Protein AF-A0A2V8PXD7-F1 (afdb_monomer_lite)

Secondary structure (DSSP, 8-state):
---GGGS-TTS---TT--HHHHHHHHHHHHHHTGGGHHHHHHHHHHHHHHHHHHHHHHHHHHSSEEE---SS-TTSSS-SEEETTS-SS--GGGEEEEEEESSSS----S----EEEEEEEEEE-TT--SSTT-SEEEEEEEEEEE-GGGPPP---GGGTTS--

Radius of gyration: 16.54 Å; chains: 1; bounding box: 47×48×41 Å

Foldseek 3Di:
DQDPVNDDPVADAQPFDDPVLVVQLQVQLQVVCLVVVVCCVVPVPVVQVSNQVSSLVSCCVRTQKHAQDPPDDPPPDFDRIFGPPCDNDHDQSRTEHGGEDCDPPDDDDPDLAWHKYKYQHWDAQNVCPPHNSGRIGRPDIDIDTHHSVNDDDDDDCVCVPPDD

Sequence (164 aa):
MARKDHFNRKVPLPSGLTTTAIQKAVDYIEKGLADLIEIYLEQANVFSALVGIDGAKALDATSVYEKHRHLDLAQQRFPDLRKKGSGPNPSPLVSLESKASKRPWALQSHYDHSGWYIVWRYLIDPTMSLEANKPVIIWRVDVIFLTKEDWKYEVSTAGVKGNV

Structure (mmCIF, N/CA/C/O backbone):
data_AF-A0A2V8PXD7-F1
#
_entry.id   AF-A0A2V8PXD7-F1
#
loop_
_atom_site.group_PDB
_atom_site.id
_atom_site.type_symbol
_atom_site.label_atom_id
_atom_site.label_alt_id
_atom_site.label_comp_id
_atom_site.label_asym_id
_atom_site.label_entity_id
_atom_site.label_seq_id
_atom_site.pdbx_PDB_ins_code
_atom_site.Cartn_x
_atom_site.Cartn_y
_atom_site.Cartn_z
_atom_site.occupancy
_atom_site.B_iso_or_equiv
_atom_site.auth_seq_id
_atom_site.auth_comp_id
_atom_site.auth_asym_id
_atom_site.auth_atom_id
_atom_site.pdbx_PDB_model_num
ATOM 1 N N . MET A 1 1 ? -1.311 -10.768 12.160 1.00 55.22 1 MET A N 1
ATOM 2 C CA . MET A 1 1 ? -0.103 -10.690 11.286 1.00 55.22 1 MET A CA 1
ATOM 3 C C . MET A 1 1 ? -0.350 -11.563 10.067 1.00 55.22 1 MET A C 1
ATOM 5 O O . MET A 1 1 ? -0.646 -12.745 10.246 1.00 55.22 1 MET A O 1
ATOM 9 N N . ALA A 1 2 ? -0.279 -11.009 8.852 1.00 61.91 2 ALA A N 1
ATOM 10 C CA . ALA A 1 2 ? -0.430 -11.800 7.628 1.00 61.91 2 ALA A CA 1
ATOM 11 C C . ALA A 1 2 ? 0.635 -12.907 7.613 1.00 61.91 2 ALA A C 1
ATOM 13 O O . ALA A 1 2 ? 1.800 -12.614 7.847 1.00 61.91 2 ALA A O 1
ATOM 14 N N . ARG A 1 3 ? 0.268 -14.177 7.411 1.00 67.12 3 ARG A N 1
ATOM 15 C CA . ARG A 1 3 ? 1.232 -15.293 7.358 1.00 67.12 3 ARG A CA 1
ATOM 16 C C . ARG A 1 3 ? 1.679 -15.510 5.914 1.00 67.12 3 ARG A C 1
ATOM 18 O O . ARG A 1 3 ? 0.950 -15.162 4.989 1.00 67.12 3 ARG A O 1
ATOM 25 N N . LYS A 1 4 ? 2.845 -16.132 5.698 1.00 63.72 4 LYS A N 1
ATOM 26 C CA . LYS A 1 4 ? 3.331 -16.460 4.339 1.00 63.72 4 LYS A CA 1
ATOM 27 C C . LYS A 1 4 ? 2.304 -17.254 3.521 1.00 63.72 4 LYS A C 1
ATOM 29 O O . LYS A 1 4 ? 2.212 -17.053 2.314 1.00 63.72 4 LYS A O 1
ATOM 34 N N . ASP A 1 5 ? 1.513 -18.092 4.183 1.00 72.94 5 ASP A N 1
ATOM 35 C CA . ASP A 1 5 ? 0.500 -18.938 3.545 1.00 72.94 5 ASP A CA 1
ATOM 36 C C . ASP A 1 5 ? -0.779 -18.178 3.162 1.00 72.94 5 ASP A C 1
ATOM 38 O O . ASP A 1 5 ? -1.612 -18.707 2.435 1.00 72.94 5 ASP A O 1
ATOM 42 N N . HIS A 1 6 ? -0.931 -16.922 3.597 1.00 81.38 6 HIS A N 1
ATOM 43 C CA . HIS A 1 6 ? -2.066 -16.076 3.216 1.00 81.38 6 HIS A CA 1
ATOM 44 C C . HIS A 1 6 ? -1.888 -15.445 1.822 1.00 81.38 6 HIS A C 1
ATOM 46 O O . HIS A 1 6 ? -2.825 -14.852 1.291 1.00 81.38 6 HIS A O 1
ATOM 52 N N . PHE A 1 7 ? -0.702 -15.556 1.211 1.00 83.88 7 PHE A N 1
ATOM 53 C CA . PHE A 1 7 ? -0.427 -14.984 -0.106 1.00 83.88 7 PHE A CA 1
ATOM 54 C C . PHE A 1 7 ? -0.731 -15.980 -1.229 1.00 83.88 7 PHE A C 1
ATOM 56 O O . PHE A 1 7 ? -0.118 -17.046 -1.332 1.00 83.88 7 PHE A O 1
ATOM 63 N N . ASN A 1 8 ? -1.631 -15.594 -2.136 1.00 87.62 8 ASN A N 1
ATOM 64 C CA . ASN A 1 8 ? -1.913 -16.364 -3.341 1.00 87.62 8 ASN A CA 1
ATOM 65 C C . ASN A 1 8 ? -0.738 -16.275 -4.330 1.00 87.62 8 ASN A C 1
ATOM 67 O O . ASN A 1 8 ? -0.588 -15.289 -5.049 1.00 87.62 8 ASN A O 1
ATOM 71 N N . ARG A 1 9 ? 0.060 -17.344 -4.416 1.00 85.94 9 ARG A N 1
ATOM 72 C CA . ARG A 1 9 ? 1.238 -17.430 -5.301 1.00 85.94 9 ARG A CA 1
ATOM 73 C C . ARG A 1 9 ? 0.912 -17.385 -6.799 1.00 85.94 9 ARG A C 1
ATOM 75 O O . ARG A 1 9 ? 1.831 -17.258 -7.598 1.00 85.94 9 ARG A O 1
ATOM 82 N N . LYS A 1 10 ? -0.363 -17.508 -7.187 1.00 88.81 10 LYS A N 1
ATOM 83 C CA . LYS A 1 10 ? -0.798 -17.373 -8.587 1.00 88.81 10 LYS A CA 1
ATOM 84 C C . LYS A 1 10 ? -0.879 -15.915 -9.043 1.00 88.81 10 LYS A C 1
ATOM 86 O O . LYS A 1 10 ? -0.958 -15.675 -10.242 1.00 88.81 10 LYS A O 1
ATOM 91 N N . VAL A 1 11 ? -0.890 -14.956 -8.114 1.00 87.81 11 VAL A N 1
ATOM 92 C CA . VAL A 1 11 ? -0.898 -13.529 -8.452 1.00 87.81 11 VAL A CA 1
ATOM 93 C C . VAL A 1 11 ? 0.514 -13.126 -8.884 1.00 87.81 11 VAL A C 1
ATOM 95 O O . VAL A 1 11 ? 1.448 -13.284 -8.091 1.00 87.81 11 VAL A O 1
ATOM 98 N N . PRO A 1 12 ? 0.703 -12.630 -10.119 1.00 91.75 12 PRO A N 1
ATOM 99 C CA . PRO A 1 12 ? 2.007 -12.165 -10.557 1.00 91.75 12 PRO A CA 1
ATOM 100 C C . PRO A 1 12 ? 2.406 -10.921 -9.761 1.00 91.75 12 PRO A C 1
ATOM 102 O O . PRO A 1 12 ? 1.588 -10.039 -9.504 1.00 91.75 12 PRO A O 1
ATOM 105 N N . LEU A 1 13 ? 3.680 -10.852 -9.384 1.00 94.50 13 LEU A N 1
ATOM 106 C CA . LEU A 1 13 ? 4.251 -9.684 -8.727 1.00 94.50 13 LEU A CA 1
ATOM 107 C C . LEU A 1 13 ? 5.143 -8.907 -9.703 1.00 94.50 13 LEU A C 1
ATOM 109 O O . LEU A 1 13 ? 5.793 -9.523 -10.556 1.00 94.50 13 LEU A O 1
ATOM 113 N N . PRO A 1 14 ? 5.237 -7.574 -9.550 1.00 94.94 14 PRO A N 1
ATOM 114 C CA . PRO A 1 14 ? 6.230 -6.784 -10.253 1.00 94.94 14 PRO A CA 1
ATOM 115 C C . PRO A 1 14 ? 7.642 -7.316 -9.999 1.00 94.94 14 PRO A C 1
ATOM 117 O O . PRO A 1 14 ? 7.951 -7.853 -8.932 1.00 94.94 14 PRO A O 1
ATOM 120 N N . SER A 1 15 ? 8.523 -7.149 -10.986 1.00 94.06 15 SER A N 1
ATOM 121 C CA . SER A 1 15 ? 9.864 -7.739 -10.972 1.00 94.06 15 SER A CA 1
ATOM 122 C C . SER A 1 15 ? 10.662 -7.371 -9.713 1.00 94.06 15 SER A C 1
ATOM 124 O O . SER A 1 15 ? 11.120 -6.240 -9.551 1.00 94.06 15 SER A O 1
ATOM 126 N N . GLY A 1 16 ? 10.900 -8.369 -8.859 1.00 93.00 16 GLY A N 1
ATOM 127 C CA . GLY A 1 16 ? 11.691 -8.245 -7.634 1.00 93.00 16 GLY A CA 1
ATOM 128 C C . GLY A 1 16 ? 10.905 -7.803 -6.395 1.00 93.00 16 GLY A C 1
ATOM 129 O O . GLY A 1 16 ? 11.479 -7.777 -5.306 1.00 93.00 16 GLY A O 1
ATOM 130 N N . LEU A 1 17 ? 9.605 -7.508 -6.512 1.00 96.00 17 LEU A N 1
ATOM 131 C CA . LEU A 1 17 ? 8.745 -7.372 -5.338 1.00 96.00 17 LEU A CA 1
ATOM 132 C C . LEU A 1 17 ? 8.513 -8.757 -4.720 1.00 96.00 17 LEU A C 1
ATOM 134 O O . LEU A 1 17 ? 8.214 -9.724 -5.418 1.00 96.00 17 LEU A O 1
ATOM 138 N N . THR A 1 18 ? 8.653 -8.857 -3.399 1.00 95.00 18 THR A N 1
ATOM 139 C CA . THR A 1 18 ? 8.515 -10.124 -2.667 1.00 95.00 18 THR A CA 1
ATOM 140 C C . THR A 1 18 ? 7.359 -10.057 -1.678 1.00 95.00 18 THR A C 1
ATOM 142 O O . THR A 1 18 ? 7.061 -8.995 -1.130 1.00 95.00 18 THR A O 1
ATOM 145 N N . THR A 1 19 ? 6.744 -11.203 -1.380 1.00 93.88 19 THR A N 1
ATOM 146 C CA . THR A 1 19 ? 5.703 -11.300 -0.341 1.00 93.88 19 THR A CA 1
ATOM 147 C C . THR A 1 19 ? 6.227 -10.902 1.038 1.00 93.88 19 THR A C 1
ATOM 149 O O . THR A 1 19 ? 5.498 -10.294 1.810 1.00 93.88 19 THR A O 1
ATOM 152 N N . THR A 1 20 ? 7.508 -11.153 1.328 1.00 94.00 20 THR A N 1
ATOM 153 C CA . THR A 1 20 ? 8.171 -10.688 2.556 1.00 94.00 20 THR A CA 1
ATOM 154 C C . THR A 1 20 ? 8.204 -9.160 2.649 1.00 94.00 20 THR A C 1
ATOM 156 O O . THR A 1 20 ? 7.963 -8.615 3.722 1.00 94.00 20 THR A O 1
ATOM 159 N N . ALA A 1 21 ? 8.494 -8.454 1.550 1.00 95.94 21 ALA A N 1
ATOM 160 C CA . ALA A 1 21 ? 8.463 -6.990 1.538 1.00 95.94 21 ALA A CA 1
ATOM 161 C C . ALA A 1 21 ? 7.033 -6.462 1.740 1.00 95.94 21 ALA A C 1
ATOM 163 O O . ALA A 1 21 ? 6.824 -5.557 2.541 1.00 95.94 21 ALA A O 1
ATOM 164 N N . ILE A 1 22 ? 6.042 -7.085 1.091 1.00 96.19 22 ILE A N 1
ATOM 165 C CA . ILE A 1 22 ? 4.622 -6.739 1.269 1.00 96.19 22 ILE A CA 1
ATOM 166 C C . ILE A 1 22 ? 4.183 -6.959 2.723 1.00 96.19 22 ILE A C 1
ATOM 168 O O . ILE A 1 22 ? 3.525 -6.102 3.298 1.00 96.19 22 ILE A O 1
ATOM 172 N N . GLN A 1 23 ? 4.579 -8.072 3.343 1.00 95.31 23 GLN A N 1
ATOM 173 C CA . GLN A 1 23 ? 4.271 -8.372 4.743 1.00 95.31 23 GLN A CA 1
ATOM 174 C C . GLN A 1 23 ? 4.856 -7.316 5.692 1.00 95.31 23 GLN A C 1
ATOM 176 O O . GLN A 1 23 ? 4.139 -6.788 6.534 1.00 95.31 23 GLN A O 1
ATOM 181 N N . LYS A 1 24 ? 6.129 -6.944 5.504 1.00 96.19 24 LYS A N 1
ATOM 182 C CA . LYS A 1 24 ? 6.755 -5.862 6.280 1.00 96.19 24 LYS A CA 1
ATOM 183 C C . LYS A 1 24 ? 6.058 -4.518 6.065 1.00 96.19 24 LYS A C 1
ATOM 185 O O . LYS A 1 24 ? 5.968 -3.731 7.001 1.00 96.19 24 LYS A O 1
ATOM 190 N N . ALA A 1 25 ? 5.578 -4.254 4.850 1.00 97.12 25 ALA A N 1
ATOM 191 C CA . ALA A 1 25 ? 4.818 -3.049 4.553 1.00 97.12 25 ALA A CA 1
ATOM 192 C C . ALA A 1 25 ? 3.458 -3.029 5.257 1.00 97.12 25 ALA A C 1
ATOM 194 O O . ALA A 1 25 ? 3.104 -2.004 5.827 1.00 97.12 25 ALA A O 1
ATOM 195 N N . VAL A 1 26 ? 2.745 -4.159 5.303 1.00 96.62 26 VAL A N 1
ATOM 196 C CA . VAL A 1 26 ? 1.517 -4.300 6.100 1.00 96.62 26 VAL A CA 1
ATOM 197 C C . VAL A 1 26 ? 1.786 -3.968 7.566 1.00 96.62 26 VAL A C 1
ATOM 199 O O . VAL A 1 26 ? 1.118 -3.099 8.117 1.00 96.62 26 VAL A O 1
ATOM 202 N N . ASP A 1 27 ? 2.804 -4.585 8.171 1.00 95.75 27 ASP A N 1
ATOM 203 C CA . ASP A 1 27 ? 3.129 -4.351 9.582 1.00 95.75 27 ASP A CA 1
ATOM 204 C C . ASP A 1 27 ? 3.510 -2.882 9.849 1.00 95.75 27 ASP A C 1
ATOM 206 O O . ASP A 1 27 ? 3.143 -2.316 10.879 1.00 95.75 27 ASP A O 1
ATOM 210 N N . TYR A 1 28 ? 4.223 -2.249 8.911 1.00 96.75 28 TYR A N 1
ATOM 211 C CA . TYR A 1 28 ? 4.572 -0.831 8.989 1.00 96.75 28 TYR A CA 1
ATOM 212 C C . TYR A 1 28 ? 3.330 0.066 8.964 1.00 96.75 28 TYR A C 1
ATOM 214 O O . TYR A 1 28 ? 3.217 0.952 9.806 1.00 96.75 28 TYR A O 1
ATOM 222 N N . ILE A 1 29 ? 2.397 -0.177 8.037 1.00 96.94 29 ILE A N 1
ATOM 223 C CA . ILE A 1 29 ? 1.163 0.609 7.903 1.00 96.94 29 ILE A CA 1
ATOM 224 C C . ILE A 1 29 ? 0.281 0.447 9.146 1.00 96.94 29 ILE A C 1
ATOM 226 O O . ILE A 1 29 ? -0.144 1.442 9.730 1.00 96.94 29 ILE A O 1
ATOM 230 N N . GLU A 1 30 ? 0.010 -0.796 9.561 1.00 96.44 30 GLU A N 1
ATOM 231 C CA . GLU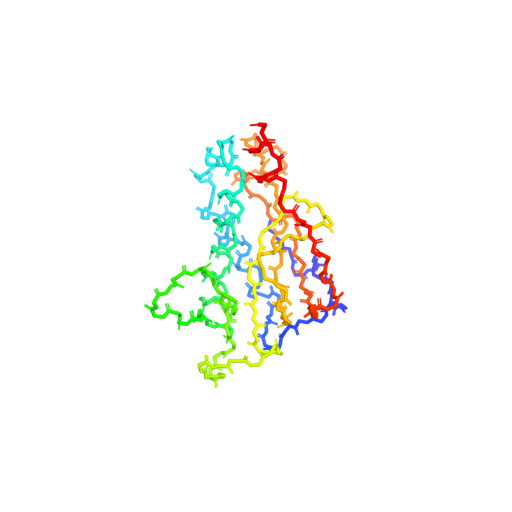 A 1 30 ? -0.876 -1.079 10.699 1.00 96.44 30 GLU A CA 1
ATOM 232 C C . GLU A 1 30 ? -0.343 -0.452 11.989 1.00 96.44 30 GLU A C 1
ATOM 234 O O . GLU A 1 30 ? -1.106 0.139 12.749 1.00 96.44 30 GLU A O 1
ATOM 239 N N . LYS A 1 31 ? 0.975 -0.531 12.217 1.00 95.44 31 LYS A N 1
ATOM 240 C CA . LYS A 1 31 ? 1.611 0.074 13.389 1.00 95.44 31 LYS A CA 1
ATOM 241 C C . LYS A 1 31 ? 1.689 1.597 13.289 1.00 95.44 31 LYS A C 1
ATOM 243 O O . LYS A 1 31 ? 1.437 2.275 14.277 1.00 95.44 31 LYS A O 1
ATOM 248 N N . GLY A 1 32 ? 2.072 2.131 12.130 1.00 94.81 32 GLY A N 1
ATOM 249 C CA . GLY A 1 32 ? 2.308 3.564 11.937 1.00 94.81 32 GLY A CA 1
ATOM 250 C C . GLY A 1 32 ? 1.039 4.408 12.018 1.00 94.81 32 GLY A C 1
ATOM 251 O O . GLY A 1 32 ? 1.097 5.558 12.444 1.00 94.81 32 GLY A O 1
ATOM 252 N N . LEU A 1 33 ? -0.108 3.833 11.649 1.00 96.38 33 LEU A N 1
ATOM 253 C CA . LEU A 1 33 ? -1.385 4.546 11.608 1.00 96.38 33 LEU A CA 1
ATOM 254 C C . LEU A 1 33 ? -2.313 4.226 12.786 1.00 96.38 33 LEU A C 1
ATOM 256 O O . LEU A 1 33 ? -3.409 4.784 12.848 1.00 96.38 33 LEU A O 1
ATOM 260 N N . ALA A 1 34 ? -1.896 3.359 13.715 1.00 95.38 34 ALA A N 1
ATOM 261 C CA . ALA A 1 34 ? -2.706 2.964 14.866 1.00 95.38 34 ALA A CA 1
ATOM 262 C C . ALA A 1 34 ? -3.136 4.164 15.726 1.00 95.38 34 ALA A C 1
ATOM 264 O O . ALA A 1 34 ? -4.279 4.214 16.165 1.00 95.38 34 ALA A O 1
ATOM 265 N N . ASP A 1 35 ? -2.264 5.160 15.889 1.00 93.31 35 ASP A N 1
ATOM 266 C CA . ASP A 1 35 ? -2.542 6.356 16.697 1.00 93.31 35 ASP A CA 1
ATOM 267 C C . ASP A 1 35 ? -3.256 7.472 15.905 1.00 93.31 35 ASP A C 1
ATOM 269 O O . ASP A 1 35 ? -3.510 8.549 16.433 1.00 93.31 35 ASP A O 1
ATOM 273 N N . LEU A 1 36 ? -3.581 7.241 14.625 1.00 94.56 36 LEU A N 1
ATOM 274 C CA . LEU A 1 36 ? -4.139 8.251 13.712 1.00 94.56 36 LEU A CA 1
ATOM 275 C C . LEU A 1 36 ? -5.587 7.956 13.288 1.00 94.56 36 LEU A C 1
ATOM 277 O O . LEU A 1 36 ? -6.076 8.513 12.303 1.00 94.56 36 LEU A O 1
ATOM 281 N N . ILE A 1 37 ? -6.293 7.080 14.009 1.00 93.69 37 ILE A N 1
ATOM 282 C CA . ILE A 1 37 ? -7.671 6.660 13.685 1.00 93.69 37 ILE A CA 1
ATOM 283 C C . ILE A 1 37 ? -8.642 7.842 13.659 1.00 93.69 37 ILE A C 1
ATOM 285 O O . ILE A 1 37 ? -9.588 7.837 12.876 1.00 93.69 37 ILE A O 1
ATOM 289 N N . GLU A 1 38 ? -8.417 8.869 14.477 1.00 94.19 38 GLU A N 1
ATOM 290 C CA . GLU A 1 38 ? -9.264 10.066 14.498 1.00 94.19 38 GLU A CA 1
ATOM 291 C C . GLU A 1 38 ? -9.334 10.724 13.112 1.00 94.19 38 GLU A C 1
ATOM 293 O O . GLU A 1 38 ? -10.419 11.067 12.645 1.00 94.19 38 GLU A O 1
ATOM 298 N N . ILE A 1 39 ? -8.222 10.734 12.365 1.00 95.00 39 ILE A N 1
ATOM 299 C CA . ILE A 1 39 ? -8.187 11.225 10.979 1.00 95.00 39 ILE A CA 1
ATOM 300 C C . ILE A 1 39 ? -9.111 10.399 10.078 1.00 95.00 39 ILE A C 1
ATOM 302 O O . ILE A 1 39 ? -9.716 10.940 9.157 1.00 95.00 39 ILE A O 1
ATOM 306 N N . TYR A 1 40 ? -9.253 9.090 10.311 1.00 94.56 40 TYR A N 1
ATOM 307 C CA . TYR A 1 40 ? -10.213 8.281 9.557 1.00 94.56 40 TYR A CA 1
ATOM 308 C C . TYR A 1 40 ? -11.659 8.686 9.851 1.00 94.56 40 TYR A C 1
ATOM 310 O O . TYR A 1 40 ? -12.462 8.774 8.917 1.00 94.56 40 TYR A O 1
ATOM 318 N N . LEU A 1 41 ? -11.980 8.916 11.126 1.00 92.69 41 LEU A N 1
ATOM 319 C CA . LEU A 1 41 ? -13.323 9.293 11.567 1.00 92.69 41 LEU A CA 1
ATOM 320 C C . LEU A 1 41 ? -13.720 10.674 11.036 1.00 92.69 41 LEU A C 1
ATOM 322 O O . LEU A 1 41 ? -14.863 10.863 10.626 1.00 92.69 41 LEU A O 1
ATOM 326 N N . GLU A 1 42 ? -12.769 11.605 10.971 1.00 95.00 42 GLU A N 1
ATOM 327 C CA . GLU A 1 42 ? -12.992 12.953 10.448 1.00 95.00 42 GLU A CA 1
ATOM 328 C C . GLU A 1 42 ? -12.935 13.009 8.916 1.00 95.00 42 GLU A C 1
ATOM 330 O O . GLU A 1 42 ? -13.773 13.636 8.267 1.00 95.00 42 GLU A O 1
ATOM 335 N N . GLN A 1 43 ? -11.929 12.369 8.314 1.00 94.94 43 GLN A N 1
ATOM 336 C CA . GLN A 1 43 ? -11.578 12.508 6.900 1.00 94.94 43 GLN A CA 1
ATOM 337 C C . GLN A 1 43 ? -11.041 11.195 6.310 1.00 94.94 43 GLN A C 1
ATOM 339 O O . GLN A 1 43 ? -9.873 11.069 5.933 1.00 94.94 43 GLN A O 1
ATOM 344 N N . ALA A 1 44 ? -11.925 10.213 6.118 1.00 92.19 44 ALA A N 1
ATOM 345 C CA . ALA A 1 44 ? -11.564 8.894 5.583 1.00 92.19 44 ALA A CA 1
ATOM 346 C C . ALA A 1 44 ? -10.762 8.917 4.260 1.00 92.19 44 ALA A C 1
ATOM 348 O O . ALA A 1 44 ? -9.966 8.009 4.016 1.00 92.19 44 ALA A O 1
ATOM 349 N N . ASN A 1 45 ? -10.955 9.930 3.405 1.00 90.69 45 ASN A N 1
ATOM 350 C CA . ASN A 1 45 ? -10.184 10.087 2.164 1.00 90.69 45 ASN A CA 1
ATOM 351 C C . ASN A 1 45 ? -8.729 10.505 2.439 1.00 90.69 45 ASN A C 1
ATOM 353 O O . ASN A 1 45 ? -7.819 9.982 1.800 1.00 90.69 45 ASN A O 1
ATOM 357 N N . VAL A 1 46 ? -8.501 11.393 3.414 1.00 92.44 46 VAL A N 1
ATOM 358 C CA . VAL A 1 46 ? -7.151 11.759 3.872 1.00 92.44 46 VAL A CA 1
ATOM 359 C C . VAL A 1 46 ? -6.484 10.558 4.526 1.00 92.44 46 VAL A C 1
ATOM 361 O O . VAL A 1 46 ? -5.338 10.251 4.214 1.00 92.44 46 VAL A O 1
ATOM 364 N N . PHE A 1 47 ? -7.216 9.802 5.344 1.00 95.19 47 PHE A N 1
ATOM 365 C CA . PHE A 1 47 ? -6.682 8.571 5.921 1.00 95.19 47 PHE A CA 1
ATOM 366 C C . PHE A 1 47 ? -6.309 7.532 4.849 1.00 95.19 47 PHE A C 1
ATOM 368 O O . PHE A 1 47 ? -5.248 6.921 4.925 1.00 95.19 47 PHE A O 1
ATOM 375 N N . SER A 1 48 ? -7.123 7.367 3.796 1.00 94.06 48 SER A N 1
ATOM 376 C CA . SER A 1 48 ? -6.745 6.540 2.637 1.00 94.06 48 SER A CA 1
ATOM 377 C C . SER A 1 48 ? -5.443 7.029 1.987 1.00 94.06 48 SER A C 1
ATOM 379 O O . SER A 1 48 ? -4.587 6.215 1.641 1.00 94.06 48 SER A O 1
ATOM 381 N N . ALA A 1 49 ? -5.248 8.343 1.848 1.00 92.44 49 ALA A N 1
ATOM 382 C CA . ALA A 1 49 ? -3.988 8.881 1.338 1.00 92.44 49 ALA A CA 1
ATOM 383 C C . ALA A 1 49 ? -2.804 8.523 2.255 1.00 92.44 49 ALA A C 1
ATOM 385 O O . ALA A 1 49 ? -1.774 8.074 1.755 1.00 92.44 49 ALA A O 1
ATOM 386 N N . LEU A 1 50 ? -2.965 8.623 3.582 1.00 95.25 50 LEU A N 1
ATOM 387 C CA . LEU A 1 50 ? -1.938 8.222 4.554 1.00 95.25 50 LEU A CA 1
ATOM 388 C C . LEU A 1 50 ? -1.560 6.743 4.425 1.00 95.25 50 LEU A C 1
ATOM 390 O O . LEU A 1 50 ? -0.375 6.429 4.362 1.00 95.25 50 LEU A O 1
ATOM 394 N N . VAL A 1 51 ? -2.542 5.845 4.298 1.00 96.44 51 VAL A 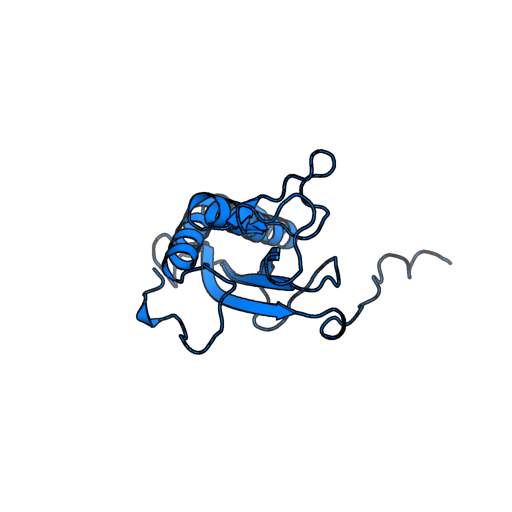N 1
ATOM 395 C CA . VAL A 1 51 ? -2.298 4.410 4.063 1.00 96.44 51 VAL A CA 1
ATOM 396 C C . VAL A 1 51 ? -1.475 4.191 2.786 1.00 96.44 51 VAL A C 1
ATOM 398 O O . VAL A 1 51 ? -0.507 3.432 2.798 1.00 96.44 51 VAL A O 1
ATOM 401 N N . GLY A 1 52 ? -1.815 4.874 1.687 1.00 94.94 52 GLY A N 1
ATOM 402 C CA . GLY A 1 52 ? -1.055 4.792 0.433 1.00 94.94 52 GLY A CA 1
ATOM 403 C C . GLY A 1 52 ? 0.383 5.305 0.578 1.00 94.94 52 GLY A C 1
ATOM 404 O O . GLY A 1 52 ? 1.326 4.638 0.145 1.00 94.94 52 GLY A O 1
ATOM 405 N N . ILE A 1 53 ? 0.561 6.448 1.245 1.00 93.81 53 ILE A N 1
ATOM 406 C CA . ILE A 1 53 ? 1.864 7.078 1.503 1.00 93.81 53 ILE A CA 1
ATOM 407 C C . ILE A 1 53 ? 2.753 6.183 2.373 1.00 93.81 53 ILE A C 1
ATOM 409 O O . ILE A 1 53 ? 3.938 6.011 2.070 1.00 93.81 53 ILE A O 1
ATOM 413 N N . ASP A 1 54 ? 2.207 5.614 3.444 1.00 96.00 54 ASP A N 1
ATOM 414 C CA . ASP A 1 54 ? 2.957 4.741 4.344 1.00 96.00 54 ASP A CA 1
ATOM 415 C C . ASP A 1 54 ? 3.279 3.398 3.689 1.00 96.00 54 ASP A C 1
ATOM 417 O O . ASP A 1 54 ? 4.393 2.899 3.851 1.00 96.00 54 ASP A O 1
ATOM 421 N N . GLY A 1 55 ? 2.397 2.881 2.831 1.00 96.56 55 GLY A N 1
ATOM 422 C CA . GLY A 1 55 ? 2.718 1.746 1.968 1.00 96.56 55 GLY A CA 1
ATOM 423 C C . GLY A 1 55 ? 3.891 2.030 1.028 1.00 96.56 55 GLY A C 1
ATOM 424 O O . GLY A 1 55 ? 4.812 1.216 0.928 1.00 96.56 55 GLY A O 1
ATOM 425 N N . ALA A 1 56 ? 3.930 3.213 0.406 1.00 95.38 56 ALA A N 1
ATOM 426 C CA . ALA A 1 56 ? 5.051 3.611 -0.442 1.00 95.38 56 ALA A CA 1
ATOM 427 C C . ALA A 1 56 ? 6.356 3.751 0.362 1.00 95.38 56 ALA A C 1
ATOM 429 O O . ALA A 1 56 ? 7.393 3.227 -0.045 1.00 95.38 56 ALA A O 1
ATOM 430 N N . LYS A 1 57 ? 6.314 4.406 1.533 1.00 95.50 57 LYS A N 1
ATOM 431 C CA . LYS A 1 57 ? 7.464 4.510 2.456 1.00 95.50 57 LYS A CA 1
ATOM 432 C C . LYS A 1 57 ? 7.991 3.139 2.870 1.00 95.50 57 LYS A C 1
ATOM 434 O O . LYS A 1 57 ? 9.200 2.919 2.864 1.00 95.50 57 LYS A O 1
ATOM 439 N N . ALA A 1 58 ? 7.101 2.222 3.230 1.00 97.00 58 ALA A N 1
ATOM 440 C CA . ALA A 1 58 ? 7.510 0.911 3.694 1.00 97.00 58 ALA A CA 1
ATOM 441 C C . ALA A 1 58 ? 8.162 0.094 2.575 1.00 97.00 58 ALA A C 1
ATOM 443 O O . ALA A 1 58 ? 9.174 -0.570 2.804 1.00 97.00 58 ALA A O 1
ATOM 444 N N . LEU A 1 59 ? 7.633 0.162 1.351 1.00 97.38 59 LEU A N 1
ATOM 445 C CA . LEU A 1 59 ? 8.215 -0.528 0.201 1.00 97.38 59 LEU A CA 1
ATOM 446 C C . LEU A 1 59 ? 9.557 0.065 -0.236 1.00 97.38 59 LEU A C 1
ATOM 448 O O . LEU A 1 59 ? 10.456 -0.702 -0.573 1.00 97.38 59 LEU A O 1
ATOM 452 N N . ASP A 1 60 ? 9.725 1.384 -0.182 1.00 96.25 60 ASP A N 1
ATOM 453 C CA . ASP A 1 60 ? 11.011 2.063 -0.411 1.00 96.25 60 ASP A CA 1
ATOM 454 C C . ASP A 1 60 ? 12.109 1.527 0.531 1.00 96.25 60 ASP A C 1
ATOM 456 O O . ASP A 1 60 ? 13.226 1.205 0.112 1.00 96.25 60 ASP A O 1
ATOM 460 N N . ALA A 1 61 ? 11.749 1.321 1.803 1.00 96.19 61 ALA A N 1
ATOM 461 C CA . ALA A 1 61 ? 12.653 0.805 2.827 1.00 96.19 61 ALA A CA 1
ATOM 462 C C . ALA A 1 61 ? 12.901 -0.713 2.744 1.00 96.19 61 ALA A C 1
ATOM 464 O O . ALA A 1 61 ? 13.977 -1.187 3.109 1.00 96.19 61 ALA A O 1
ATOM 465 N N . THR A 1 62 ? 11.912 -1.501 2.310 1.00 95.88 62 THR A N 1
ATOM 466 C CA . THR A 1 62 ? 11.932 -2.970 2.470 1.00 95.88 62 THR A CA 1
ATOM 467 C C . THR A 1 62 ? 12.026 -3.757 1.166 1.00 95.88 62 THR A C 1
ATOM 469 O O . THR A 1 62 ? 12.153 -4.984 1.210 1.00 95.88 62 THR A O 1
ATOM 472 N N . SER A 1 63 ? 11.985 -3.089 0.011 1.00 96.38 63 SER A N 1
ATOM 473 C CA . SER A 1 63 ? 11.973 -3.731 -1.305 1.00 96.38 63 SER A CA 1
ATOM 474 C C . SER A 1 63 ? 13.064 -3.206 -2.255 1.00 96.38 63 SER A C 1
ATOM 476 O O . SER A 1 63 ? 13.905 -2.364 -1.922 1.00 96.38 63 SER A O 1
ATOM 478 N N . VAL A 1 64 ? 13.057 -3.740 -3.480 1.00 96.62 64 VAL A N 1
ATOM 479 C CA . VAL A 1 64 ? 13.905 -3.280 -4.593 1.00 96.62 64 VAL A CA 1
ATOM 480 C C . VAL A 1 64 ? 13.377 -2.013 -5.272 1.00 96.62 64 VAL A C 1
ATOM 482 O O . VAL A 1 64 ? 14.006 -1.513 -6.205 1.00 96.62 64 VAL A O 1
ATOM 485 N N . TYR A 1 65 ? 12.222 -1.516 -4.841 1.00 96.19 65 TYR A N 1
ATOM 486 C CA . TYR A 1 65 ? 11.652 -0.263 -5.307 1.00 96.19 65 TYR A CA 1
ATOM 487 C C . TYR A 1 65 ? 12.170 0.898 -4.461 1.00 96.19 65 TYR A C 1
ATOM 489 O O . TYR A 1 65 ? 12.513 0.719 -3.294 1.00 96.19 65 TYR A O 1
ATOM 497 N N . GLU A 1 66 ? 12.268 2.070 -5.074 1.00 94.31 66 GLU A N 1
ATOM 498 C CA . GLU A 1 66 ? 12.582 3.332 -4.417 1.00 94.31 66 GLU A CA 1
ATOM 499 C C . GLU A 1 66 ? 11.519 4.376 -4.742 1.00 94.31 66 GLU A C 1
ATOM 501 O O . GLU A 1 66 ? 10.895 4.321 -5.808 1.00 94.31 66 GLU A O 1
ATOM 506 N N . LYS A 1 67 ? 11.336 5.351 -3.851 1.00 91.31 67 LYS A N 1
ATOM 507 C CA . LYS A 1 67 ? 10.468 6.500 -4.133 1.00 91.31 67 LYS A CA 1
ATOM 508 C C . LYS A 1 67 ? 10.888 7.212 -5.405 1.00 91.31 67 LYS A C 1
ATOM 510 O O . LYS A 1 67 ? 12.058 7.562 -5.592 1.00 91.31 67 LYS A O 1
ATOM 515 N N . HIS A 1 68 ? 9.908 7.488 -6.254 1.00 85.69 68 HIS A N 1
ATOM 516 C CA . HIS A 1 68 ? 10.140 8.304 -7.424 1.00 85.69 68 HIS A CA 1
ATOM 517 C C . HIS A 1 68 ? 10.417 9.751 -6.992 1.00 85.69 68 HIS A C 1
ATOM 519 O O . HIS A 1 68 ? 9.594 10.406 -6.349 1.00 85.69 68 HIS A O 1
ATOM 525 N N . ARG A 1 69 ? 11.614 10.257 -7.307 1.00 74.75 69 ARG A N 1
ATOM 526 C CA . ARG A 1 69 ? 12.003 11.632 -6.968 1.00 74.75 69 ARG A CA 1
ATOM 527 C C . ARG A 1 69 ? 11.293 12.607 -7.904 1.00 74.75 69 ARG A C 1
ATOM 529 O O . ARG A 1 69 ? 11.788 12.896 -8.988 1.00 74.75 69 ARG A O 1
ATOM 536 N N . HIS A 1 70 ? 10.156 13.131 -7.469 1.00 66.12 70 HIS A N 1
ATOM 537 C CA . HIS A 1 70 ? 9.558 14.328 -8.049 1.00 66.12 70 HIS A CA 1
ATOM 538 C C . HIS A 1 70 ? 10.077 15.534 -7.263 1.00 66.12 70 HIS A C 1
ATOM 540 O O . HIS A 1 70 ? 9.560 15.834 -6.192 1.00 66.12 70 HIS A O 1
ATOM 546 N N . LEU A 1 71 ? 11.142 16.170 -7.763 1.00 49.66 71 LEU A N 1
ATOM 547 C CA . LEU A 1 71 ? 11.818 17.289 -7.088 1.00 49.66 71 LEU A CA 1
ATOM 548 C C . LEU A 1 71 ? 10.885 18.490 -6.838 1.00 49.66 71 LEU A C 1
ATOM 550 O O . LEU A 1 71 ? 11.118 19.237 -5.892 1.00 49.66 71 LEU A O 1
ATOM 554 N N . ASP A 1 72 ? 9.799 18.614 -7.611 1.00 48.03 72 ASP A N 1
ATOM 555 C CA . ASP A 1 72 ? 9.041 19.868 -7.690 1.00 48.03 72 ASP A CA 1
ATOM 556 C C . ASP A 1 72 ? 7.566 19.734 -7.254 1.00 48.03 72 ASP A C 1
ATOM 558 O O . ASP A 1 72 ? 6.905 20.736 -7.005 1.00 48.03 72 ASP A O 1
ATOM 562 N N . LEU A 1 73 ? 7.027 18.510 -7.155 1.00 48.88 73 LEU A N 1
ATOM 563 C CA . LEU A 1 73 ? 5.613 18.231 -6.855 1.00 48.88 73 LEU A CA 1
ATOM 564 C C . LEU A 1 73 ? 5.491 16.872 -6.152 1.00 48.88 73 LEU A C 1
ATOM 566 O O . LEU A 1 73 ? 5.257 15.841 -6.788 1.00 48.88 73 LEU A O 1
ATOM 570 N N . ALA A 1 74 ? 5.697 16.836 -4.837 1.00 40.19 74 ALA A N 1
ATOM 571 C CA . ALA A 1 74 ? 5.524 15.605 -4.074 1.00 40.19 74 ALA A CA 1
ATOM 572 C C . ALA A 1 74 ? 4.067 15.100 -4.192 1.00 40.19 74 ALA A C 1
ATOM 574 O O . ALA A 1 74 ? 3.128 15.853 -3.953 1.00 40.19 74 ALA A O 1
ATOM 575 N N . GLN A 1 75 ? 3.890 13.816 -4.532 1.00 52.66 75 GLN A N 1
ATOM 576 C CA . GLN A 1 75 ? 2.631 13.045 -4.431 1.00 52.66 75 GLN A CA 1
ATOM 577 C C . GLN A 1 75 ? 1.501 13.359 -5.434 1.00 52.66 75 GLN A C 1
ATOM 579 O O . GLN A 1 75 ? 0.418 12.791 -5.321 1.00 52.66 75 GLN A O 1
ATOM 584 N N . GLN A 1 76 ? 1.732 14.206 -6.443 1.00 56.84 76 GLN A N 1
ATOM 585 C CA . GLN A 1 76 ? 0.736 14.511 -7.489 1.00 56.84 76 GLN A CA 1
ATOM 586 C C . GLN A 1 76 ? 1.036 13.849 -8.842 1.00 56.84 76 GLN A C 1
ATOM 588 O O . GLN A 1 76 ? 0.548 14.305 -9.876 1.00 56.84 76 GLN A O 1
ATOM 593 N N . ARG A 1 77 ? 1.907 12.840 -8.896 1.00 72.25 77 ARG A N 1
ATOM 594 C CA . ARG A 1 77 ? 2.266 12.182 -10.157 1.00 72.25 77 ARG A CA 1
ATOM 595 C C . ARG A 1 77 ? 2.531 10.704 -9.945 1.00 72.25 77 ARG A C 1
ATOM 597 O O . ARG A 1 77 ? 3.039 10.304 -8.907 1.00 72.25 77 ARG A O 1
ATOM 604 N N . PHE A 1 78 ? 2.192 9.938 -10.971 1.00 79.12 78 PHE A N 1
ATOM 605 C CA . PHE A 1 78 ? 2.550 8.536 -11.101 1.00 79.12 78 PHE A CA 1
ATOM 606 C C . PHE A 1 78 ? 3.991 8.398 -11.636 1.00 79.12 78 PHE A C 1
ATOM 608 O O . PHE A 1 78 ? 4.383 9.187 -12.506 1.00 79.12 78 PHE A O 1
ATOM 615 N N . PRO A 1 79 ? 4.745 7.362 -11.232 1.00 88.44 79 PRO A N 1
ATOM 616 C CA . PRO A 1 79 ? 4.430 6.423 -10.155 1.00 88.44 79 PRO A CA 1
ATOM 617 C C . PRO A 1 79 ? 4.949 6.904 -8.792 1.00 88.44 79 PRO A C 1
ATOM 619 O O . PRO A 1 79 ? 5.956 7.605 -8.724 1.00 88.44 79 PRO A O 1
ATOM 622 N N . ASP A 1 80 ? 4.355 6.424 -7.701 1.00 89.94 80 ASP A N 1
ATOM 623 C CA . ASP A 1 80 ? 4.910 6.607 -6.350 1.00 89.94 80 ASP A CA 1
ATOM 624 C C . ASP A 1 80 ? 6.319 5.998 -6.211 1.00 89.94 80 ASP A C 1
ATOM 626 O O . ASP A 1 80 ? 7.213 6.561 -5.566 1.00 89.94 80 ASP A O 1
ATOM 630 N N . LEU A 1 81 ? 6.519 4.820 -6.806 1.00 93.38 81 LEU A N 1
ATOM 631 C CA . LEU A 1 81 ? 7.727 4.014 -6.700 1.00 93.38 81 LEU A CA 1
ATOM 632 C C . LEU A 1 81 ? 8.232 3.586 -8.080 1.00 93.38 81 LEU A C 1
ATOM 634 O O . LEU A 1 81 ? 7.470 3.268 -8.992 1.00 93.38 81 LEU A O 1
ATOM 638 N N . ARG A 1 82 ? 9.552 3.461 -8.203 1.00 93.94 82 ARG A N 1
ATOM 639 C CA . ARG A 1 82 ? 10.209 2.842 -9.360 1.00 93.94 82 ARG A CA 1
ATOM 640 C C . ARG A 1 82 ? 11.209 1.789 -8.918 1.00 93.94 82 ARG A C 1
ATOM 642 O O . ARG A 1 82 ? 11.771 1.877 -7.829 1.00 93.94 82 ARG A O 1
ATOM 649 N N . LYS A 1 83 ? 11.482 0.796 -9.761 1.00 94.94 83 LYS A N 1
ATOM 650 C CA . LYS A 1 83 ? 12.549 -0.174 -9.479 1.00 94.94 83 LYS A CA 1
ATOM 651 C C . LYS A 1 83 ? 13.905 0.542 -9.440 1.00 94.94 83 LYS A C 1
ATOM 653 O O . LYS A 1 83 ? 14.207 1.328 -10.341 1.00 94.94 83 LYS A O 1
ATOM 658 N N . LYS A 1 84 ? 14.735 0.267 -8.431 1.00 93.12 84 LYS A N 1
ATOM 659 C CA . LYS A 1 84 ? 16.081 0.856 -8.303 1.00 93.12 84 LYS A CA 1
ATOM 660 C C . LYS A 1 84 ? 16.886 0.651 -9.592 1.00 93.12 84 LYS A C 1
ATOM 662 O O . LYS A 1 84 ? 16.896 -0.442 -10.156 1.00 93.12 84 LYS A O 1
ATOM 667 N N . GLY A 1 85 ? 17.526 1.719 -10.069 1.00 91.31 85 GLY A N 1
ATOM 668 C CA . GLY A 1 85 ? 18.310 1.717 -11.311 1.00 91.31 85 GLY A CA 1
ATOM 669 C C . GLY A 1 85 ? 17.513 1.904 -12.611 1.00 91.31 85 GLY A C 1
ATOM 670 O O . GLY A 1 85 ? 18.118 1.905 -13.676 1.00 91.31 85 GLY A O 1
ATOM 671 N N . SER A 1 86 ? 16.190 2.104 -12.562 1.00 90.06 86 SER A N 1
ATOM 672 C CA . SER A 1 86 ? 15.360 2.322 -13.769 1.00 90.06 86 SER A CA 1
ATOM 673 C C . SER A 1 86 ? 15.417 3.742 -14.359 1.00 90.06 86 SER A C 1
ATOM 675 O O . SER A 1 86 ? 14.817 3.996 -15.401 1.00 90.06 86 SER A O 1
ATOM 677 N N . GLY A 1 87 ? 16.160 4.661 -13.734 1.00 86.81 87 GLY A N 1
ATOM 678 C CA . GLY A 1 87 ? 16.322 6.036 -14.211 1.00 86.81 87 GLY A CA 1
ATOM 679 C C . GLY A 1 87 ? 15.125 6.958 -13.913 1.00 86.81 87 GLY A C 1
ATOM 680 O O . GLY A 1 87 ? 14.206 6.579 -13.186 1.00 86.81 87 GLY A O 1
ATOM 681 N N . PRO A 1 88 ? 15.147 8.205 -14.426 1.00 83.19 88 PRO A N 1
ATOM 682 C CA . PRO A 1 88 ? 14.145 9.233 -14.124 1.00 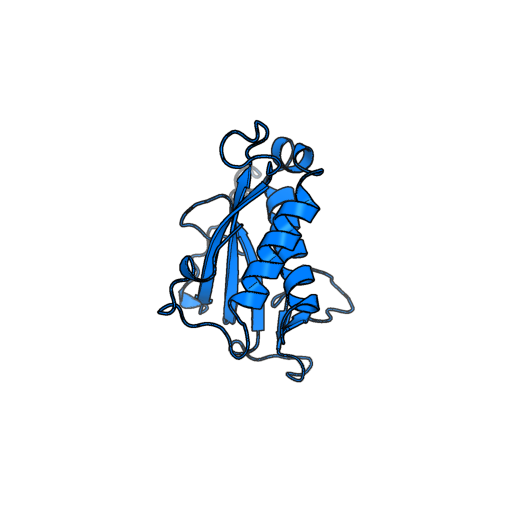83.19 88 PRO A CA 1
ATOM 683 C C . PRO A 1 88 ? 12.794 9.043 -14.826 1.00 83.19 88 PRO A C 1
ATOM 685 O O . PRO A 1 88 ? 11.817 9.632 -14.386 1.00 83.19 88 PRO A O 1
ATOM 688 N N . ASN A 1 89 ? 12.737 8.236 -15.889 1.00 86.00 89 ASN A N 1
ATOM 689 C CA . ASN A 1 89 ? 11.530 7.982 -16.678 1.00 86.00 89 ASN A CA 1
ATOM 690 C C . ASN A 1 89 ? 11.281 6.465 -16.758 1.00 86.00 89 ASN A C 1
ATOM 692 O O . ASN A 1 89 ? 11.579 5.849 -17.785 1.00 86.00 89 ASN A O 1
ATOM 696 N N . PRO A 1 90 ? 10.820 5.833 -15.664 1.00 89.56 90 PRO A N 1
ATOM 697 C CA . PRO A 1 90 ? 10.598 4.392 -15.622 1.00 89.56 90 PRO A CA 1
ATOM 698 C C . PRO A 1 90 ? 9.473 3.968 -16.579 1.00 89.56 90 PRO A C 1
ATOM 700 O O . PRO A 1 90 ? 8.462 4.654 -16.724 1.00 89.56 90 PRO A O 1
ATOM 703 N N . SER A 1 91 ? 9.628 2.803 -17.213 1.00 93.00 91 SER A N 1
ATOM 704 C CA . SER A 1 91 ? 8.547 2.196 -17.999 1.00 93.00 91 SER A CA 1
ATOM 705 C C . SER A 1 91 ? 7.456 1.613 -17.084 1.00 93.00 91 SER A C 1
ATOM 707 O O . SER A 1 91 ? 7.759 1.236 -15.949 1.00 93.00 91 SER A O 1
ATOM 709 N N . PRO A 1 92 ? 6.211 1.434 -17.569 1.00 93.31 92 PRO A N 1
ATOM 710 C CA . PRO A 1 92 ? 5.116 0.837 -16.795 1.00 93.31 92 PRO A CA 1
ATOM 711 C C . PRO A 1 92 ? 5.471 -0.463 -16.056 1.00 93.31 92 PRO A C 1
ATOM 713 O O . PRO A 1 92 ? 5.034 -0.680 -14.930 1.00 93.31 92 PRO A O 1
ATOM 716 N N . LEU A 1 93 ? 6.308 -1.320 -16.655 1.00 94.81 93 LEU A N 1
ATOM 717 C CA . LEU A 1 93 ? 6.712 -2.612 -16.080 1.00 94.81 93 LEU A CA 1
ATOM 718 C C . LEU A 1 93 ? 7.579 -2.489 -14.819 1.00 94.81 93 LEU A C 1
ATOM 720 O O . LEU A 1 93 ? 7.671 -3.440 -14.041 1.00 94.81 93 LEU A O 1
ATOM 724 N N . VAL A 1 94 ? 8.230 -1.342 -14.626 1.00 94.50 94 VAL A N 1
ATOM 725 C CA . VAL A 1 94 ? 9.109 -1.056 -13.482 1.00 94.50 94 VAL A CA 1
ATOM 726 C C . VAL A 1 94 ? 8.601 0.104 -12.621 1.00 94.50 94 VAL A C 1
ATOM 728 O O . VAL A 1 94 ? 9.287 0.505 -11.680 1.00 94.50 94 VAL A O 1
ATOM 731 N N . SER A 1 95 ? 7.394 0.586 -12.914 1.00 94.00 95 SER A N 1
ATOM 732 C CA . SER A 1 95 ? 6.642 1.589 -12.163 1.00 94.00 95 SER A CA 1
ATOM 733 C C . SER A 1 95 ? 5.646 0.903 -11.232 1.00 94.00 95 SER A C 1
ATOM 735 O O . SER A 1 95 ? 4.959 -0.031 -11.648 1.00 94.00 95 SER A O 1
ATOM 737 N N . LEU A 1 96 ? 5.579 1.351 -9.979 1.00 94.81 96 LEU A N 1
ATOM 738 C CA . LEU A 1 96 ? 4.679 0.821 -8.958 1.00 94.81 96 LEU A CA 1
ATOM 739 C C . LEU A 1 96 ? 3.982 1.969 -8.220 1.00 94.81 96 LEU A C 1
ATOM 741 O O . LEU A 1 96 ? 4.631 2.808 -7.605 1.00 94.81 96 LEU A O 1
ATOM 745 N N . GLU A 1 97 ? 2.659 1.969 -8.250 1.00 94.06 97 GLU A N 1
ATOM 746 C CA . GLU A 1 97 ? 1.806 2.922 -7.548 1.00 94.06 97 GLU A CA 1
ATOM 747 C C . GLU A 1 97 ? 1.243 2.302 -6.270 1.00 94.06 97 GLU A C 1
ATOM 749 O O . GLU A 1 97 ? 0.760 1.166 -6.281 1.00 94.06 97 GLU A O 1
ATOM 754 N N . SER A 1 98 ? 1.265 3.056 -5.173 1.00 94.56 98 SER A N 1
ATOM 755 C CA . SER A 1 98 ? 0.753 2.639 -3.872 1.00 94.56 98 SER A CA 1
ATOM 756 C C . SER A 1 98 ? -0.598 3.297 -3.605 1.00 94.56 98 SER A C 1
ATOM 758 O O . SER A 1 98 ? -0.705 4.503 -3.388 1.00 94.56 98 SER A O 1
ATOM 760 N N . LYS A 1 99 ? -1.669 2.502 -3.587 1.00 93.31 99 LYS A N 1
ATOM 761 C CA . LYS A 1 99 ? -3.031 2.998 -3.347 1.00 93.31 99 LYS A CA 1
ATOM 762 C C . LYS A 1 99 ? -3.649 2.344 -2.133 1.00 93.31 99 LYS A C 1
ATOM 764 O O . LYS A 1 99 ? -3.424 1.175 -1.862 1.00 93.31 99 LYS A O 1
ATOM 769 N N . ALA A 1 100 ? -4.493 3.082 -1.430 1.00 94.31 100 ALA A N 1
ATOM 770 C CA . ALA A 1 100 ? -5.347 2.515 -0.402 1.00 94.31 100 ALA A CA 1
ATOM 771 C C . ALA A 1 100 ? -6.797 2.531 -0.858 1.00 94.31 100 ALA A C 1
ATOM 773 O O . ALA A 1 100 ? -7.224 3.419 -1.597 1.00 94.31 100 ALA A O 1
ATOM 774 N N . SER A 1 101 ? -7.574 1.564 -0.387 1.00 93.44 101 SER A N 1
ATOM 775 C CA . SER A 1 101 ? -9.014 1.590 -0.586 1.00 93.44 101 SER A CA 1
ATOM 776 C C . SER A 1 101 ? -9.733 0.893 0.553 1.00 93.44 101 SER A C 1
ATOM 778 O O . SER A 1 101 ? -9.478 -0.271 0.849 1.00 93.44 101 SER A O 1
ATOM 780 N N . LYS A 1 102 ? -10.703 1.596 1.139 1.00 91.12 102 LYS A N 1
ATOM 781 C CA . LYS A 1 102 ? -11.685 1.007 2.058 1.00 91.12 102 LYS A CA 1
ATOM 782 C C . LYS A 1 102 ? -12.765 0.191 1.338 1.00 91.12 102 LYS A C 1
ATOM 784 O O . LYS A 1 102 ? -13.540 -0.516 1.972 1.00 91.12 102 LYS A O 1
ATOM 789 N N . ARG A 1 103 ? -12.872 0.316 0.008 1.00 88.75 103 ARG A N 1
ATOM 790 C CA . ARG A 1 103 ? -13.855 -0.430 -0.791 1.00 88.75 103 ARG A CA 1
ATOM 791 C C . ARG A 1 103 ? -13.292 -1.822 -1.099 1.00 88.75 103 ARG A C 1
ATOM 793 O O . ARG A 1 103 ? -12.138 -1.895 -1.515 1.00 88.75 103 ARG A O 1
ATOM 800 N N . PRO A 1 104 ? -14.073 -2.909 -0.994 1.00 83.19 104 PRO A N 1
ATOM 801 C CA . PRO A 1 104 ? -13.545 -4.257 -1.227 1.00 83.19 104 PRO A CA 1
ATOM 802 C C . PRO A 1 104 ? -13.076 -4.542 -2.661 1.00 83.19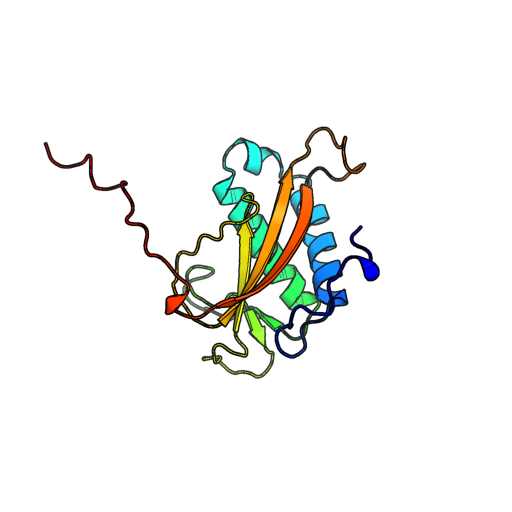 104 PRO A C 1
ATOM 804 O O . PRO A 1 104 ? -12.094 -5.251 -2.848 1.00 83.19 104 PRO A O 1
ATOM 807 N N . TRP A 1 105 ? -13.753 -3.978 -3.668 1.00 84.12 105 TRP A N 1
ATOM 808 C CA . TRP A 1 105 ? -13.551 -4.347 -5.081 1.00 84.12 105 TRP A CA 1
ATOM 809 C C . TRP A 1 105 ? -13.341 -3.157 -6.023 1.00 84.12 105 TRP A C 1
ATOM 811 O O . TRP A 1 105 ? -13.204 -3.346 -7.224 1.00 84.12 105 TRP A O 1
ATOM 821 N N . ALA A 1 106 ? -13.308 -1.930 -5.499 1.00 84.31 106 ALA A N 1
ATOM 822 C CA . ALA A 1 106 ? -13.204 -0.717 -6.310 1.00 84.31 106 ALA A CA 1
ATOM 823 C C . ALA A 1 106 ? -11.889 0.017 -6.043 1.00 84.31 106 ALA A C 1
ATOM 825 O O . ALA A 1 106 ? -11.515 0.228 -4.883 1.00 84.31 106 ALA A O 1
ATOM 826 N N . LEU A 1 107 ? -11.196 0.407 -7.107 1.00 84.19 107 LEU A N 1
ATOM 827 C CA . LEU A 1 107 ? -10.005 1.247 -7.064 1.00 84.19 107 LEU A CA 1
ATOM 828 C C . LEU A 1 107 ? -10.349 2.606 -7.675 1.00 84.19 107 LEU A C 1
ATOM 830 O O . LEU A 1 107 ? -10.961 2.665 -8.735 1.00 84.19 107 LEU A O 1
ATOM 834 N N . GLN A 1 108 ? -9.961 3.681 -6.997 1.00 82.06 108 GLN A N 1
ATOM 835 C CA . GLN A 1 108 ? -10.051 5.036 -7.525 1.00 82.06 108 GLN A CA 1
ATOM 836 C C . GLN A 1 108 ? -8.634 5.570 -7.708 1.00 82.06 108 GLN A C 1
ATOM 838 O O . GLN A 1 108 ? -7.788 5.413 -6.827 1.00 82.06 108 GLN A O 1
ATOM 843 N N . SER A 1 109 ? -8.386 6.199 -8.849 1.00 78.44 109 SER A N 1
ATOM 844 C CA . SER A 1 109 ? -7.123 6.858 -9.156 1.00 78.44 109 SER A CA 1
ATOM 845 C C . SER A 1 109 ? -7.405 8.218 -9.771 1.00 78.44 109 SER A C 1
ATOM 847 O O . SER A 1 109 ? -8.416 8.410 -10.442 1.00 78.44 109 SER A O 1
ATOM 849 N N . HIS A 1 110 ? -6.496 9.156 -9.532 1.00 73.62 110 HIS A N 1
ATOM 850 C CA . HIS A 1 110 ? -6.496 10.455 -10.202 1.00 73.62 110 HIS A CA 1
ATOM 851 C C . HIS A 1 110 ? -5.823 10.399 -11.579 1.00 73.62 110 HIS A C 1
ATOM 853 O O . HIS A 1 110 ? -5.937 11.352 -12.344 1.00 73.62 110 HIS A O 1
ATOM 859 N N . TYR A 1 111 ? -5.150 9.288 -11.895 1.00 74.88 111 TYR A N 1
ATOM 860 C CA . TYR A 1 111 ? -4.428 9.086 -13.146 1.00 74.88 111 TYR A CA 1
ATOM 861 C C . TYR A 1 111 ? -4.757 7.724 -13.755 1.00 74.88 111 TYR A C 1
ATOM 863 O O . TYR A 1 111 ? -4.822 6.724 -13.036 1.00 74.88 111 TYR A O 1
ATOM 871 N N . ASP A 1 112 ? -4.899 7.697 -15.076 1.00 81.75 112 ASP A N 1
ATOM 872 C CA . ASP A 1 112 ? -5.186 6.531 -15.919 1.00 81.75 112 ASP A CA 1
ATOM 873 C C . ASP A 1 112 ? -3.901 5.881 -16.474 1.00 81.75 112 ASP A C 1
ATOM 875 O O . ASP A 1 112 ? -3.877 5.308 -17.566 1.00 81.75 112 ASP A O 1
ATOM 879 N N . HIS A 1 113 ? -2.792 5.996 -15.736 1.00 87.19 113 HIS A N 1
ATOM 880 C CA . HIS A 1 113 ? -1.491 5.517 -16.188 1.00 87.19 113 HIS A CA 1
ATOM 881 C C . HIS A 1 113 ? -1.382 3.993 -16.163 1.00 87.19 113 HIS A C 1
ATOM 883 O O . HIS A 1 113 ? -1.922 3.306 -15.298 1.00 87.19 113 HIS A O 1
ATOM 889 N N . SER A 1 114 ? -0.621 3.466 -17.123 1.00 91.94 114 SER A N 1
ATOM 890 C CA . SER A 1 114 ? -0.273 2.052 -17.139 1.00 91.94 114 SER A CA 1
ATOM 891 C C . SER A 1 114 ? 0.876 1.752 -16.178 1.00 91.94 114 SER A C 1
ATOM 893 O O . SER A 1 114 ? 1.871 2.479 -16.140 1.00 91.94 114 SER A O 1
ATOM 895 N N . GLY A 1 115 ? 0.782 0.631 -15.471 1.00 93.88 115 GLY A N 1
ATOM 896 C CA . GLY A 1 115 ? 1.845 0.091 -14.629 1.00 93.88 115 GLY A CA 1
ATOM 897 C C . GLY A 1 115 ? 1.314 -0.770 -13.493 1.00 93.88 115 GLY A C 1
ATOM 898 O O . GLY A 1 115 ? 0.148 -1.170 -13.487 1.00 93.88 115 GLY A O 1
ATOM 899 N N . TRP A 1 116 ? 2.179 -1.087 -12.532 1.00 95.94 116 TRP A N 1
ATOM 900 C CA . TRP A 1 116 ? 1.774 -1.874 -11.374 1.00 95.94 116 TRP A CA 1
ATOM 901 C C . TRP A 1 116 ? 1.095 -1.011 -10.319 1.00 95.94 116 TRP A C 1
ATOM 903 O O . TRP A 1 116 ? 1.556 0.080 -10.004 1.00 95.94 116 TRP A O 1
ATOM 913 N N . TYR A 1 117 ? 0.046 -1.555 -9.718 1.00 94.75 117 TYR A N 1
ATOM 914 C CA . TYR A 1 117 ? -0.647 -0.993 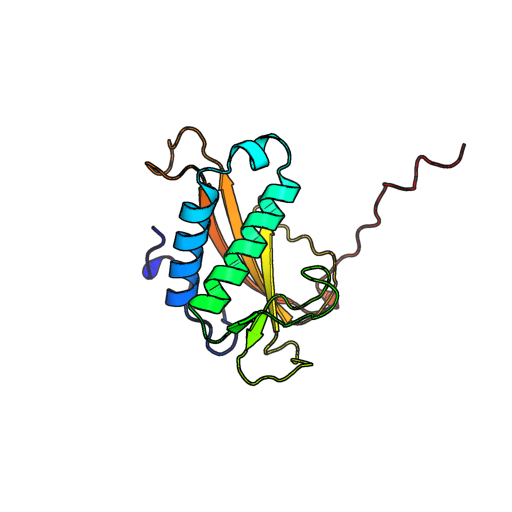-8.572 1.00 94.75 117 TYR A CA 1
ATOM 915 C C . TYR A 1 117 ? -0.603 -2.006 -7.438 1.00 94.75 117 TYR A C 1
ATOM 917 O O . TYR A 1 117 ? -0.990 -3.165 -7.612 1.00 94.75 117 TYR A O 1
ATOM 925 N N . ILE A 1 118 ? -0.148 -1.557 -6.271 1.00 96.12 118 ILE A N 1
ATOM 926 C CA . ILE A 1 118 ? -0.354 -2.257 -5.009 1.00 96.12 118 ILE A CA 1
ATOM 927 C C . ILE A 1 118 ? -1.454 -1.539 -4.233 1.00 96.12 118 ILE A C 1
ATOM 929 O O . ILE A 1 118 ? -1.337 -0.359 -3.905 1.00 96.12 118 ILE A O 1
ATOM 933 N N . VAL A 1 119 ? -2.555 -2.248 -3.991 1.00 95.94 119 VAL A N 1
ATOM 934 C CA . VAL A 1 119 ? -3.738 -1.708 -3.325 1.00 95.94 119 VAL A CA 1
ATOM 935 C C . VAL A 1 119 ? -3.853 -2.294 -1.926 1.00 95.94 119 VAL A C 1
ATOM 937 O O . VAL A 1 119 ? -4.139 -3.480 -1.753 1.00 95.94 119 VAL A O 1
ATOM 940 N N . TRP A 1 120 ? -3.672 -1.441 -0.927 1.00 96.94 120 TRP A N 1
ATOM 941 C CA . TRP A 1 120 ? -3.851 -1.746 0.486 1.00 96.94 120 TRP A CA 1
ATOM 942 C C . TRP A 1 120 ? -5.339 -1.659 0.831 1.00 96.94 120 TRP A C 1
ATOM 944 O O . TRP A 1 120 ? -5.907 -0.568 0.971 1.00 96.94 120 TRP A O 1
ATOM 954 N N . ARG A 1 121 ? -6.002 -2.815 0.929 1.00 96.19 121 ARG A N 1
ATOM 955 C CA . ARG A 1 121 ? -7.390 -2.895 1.388 1.00 96.19 121 ARG A CA 1
ATOM 956 C C . ARG A 1 121 ? -7.383 -2.901 2.901 1.00 96.19 121 ARG A C 1
ATOM 958 O O . ARG A 1 121 ? -6.926 -3.861 3.522 1.00 96.19 121 ARG A O 1
ATOM 965 N N . TYR A 1 122 ? -7.879 -1.816 3.472 1.00 95.38 122 TYR A N 1
ATOM 966 C CA . TYR A 1 122 ? -7.844 -1.608 4.907 1.00 95.38 122 TYR A CA 1
ATOM 967 C C . TYR A 1 122 ? -9.249 -1.560 5.500 1.00 95.38 122 TYR A C 1
ATOM 969 O O . TYR A 1 122 ? -10.229 -1.264 4.810 1.00 95.38 122 TYR A O 1
ATOM 977 N N . LEU A 1 123 ? -9.327 -1.874 6.785 1.00 94.62 123 LEU A N 1
ATOM 978 C CA . LEU A 1 123 ? -10.485 -1.661 7.638 1.00 94.62 123 LEU A CA 1
ATOM 979 C C . LEU A 1 123 ? -10.018 -1.013 8.942 1.00 94.62 123 LEU A C 1
ATOM 981 O O . LEU A 1 123 ? -8.849 -1.127 9.316 1.00 94.62 123 LEU A O 1
ATOM 985 N N . ILE A 1 124 ? -10.938 -0.319 9.600 1.00 95.50 124 ILE A N 1
ATOM 986 C CA . ILE A 1 124 ? -10.698 0.359 10.870 1.00 95.50 124 ILE A CA 1
ATOM 987 C C . ILE A 1 124 ? -11.588 -0.292 11.915 1.00 95.50 124 ILE A C 1
ATOM 989 O O . ILE A 1 124 ? -12.801 -0.369 11.723 1.00 95.50 124 ILE A O 1
ATOM 993 N N . ASP A 1 125 ? -10.975 -0.755 12.997 1.00 94.69 125 ASP A N 1
ATOM 994 C CA . ASP A 1 125 ? -11.635 -1.397 14.130 1.00 94.69 125 ASP A CA 1
ATOM 995 C C . ASP A 1 125 ? -11.213 -0.708 15.436 1.00 94.69 125 ASP A C 1
ATOM 997 O O . ASP A 1 125 ? -10.349 -1.207 16.158 1.00 94.69 125 ASP A O 1
ATOM 1001 N N . PRO A 1 126 ? -11.813 0.446 15.780 1.00 91.75 126 PRO A N 1
ATOM 1002 C CA . PRO A 1 126 ? -11.440 1.193 16.982 1.00 91.75 126 PRO A CA 1
ATOM 1003 C C . PRO A 1 126 ? -11.650 0.383 18.268 1.00 91.75 126 PRO A C 1
ATOM 1005 O O . PRO A 1 126 ? -10.997 0.638 19.274 1.00 91.75 126 PRO A O 1
ATOM 1008 N N . THR A 1 127 ? -12.554 -0.604 18.234 1.00 92.44 127 THR A N 1
ATOM 1009 C CA . THR A 1 127 ? -12.836 -1.494 19.367 1.00 92.44 127 THR A CA 1
ATOM 1010 C C . THR A 1 127 ? -11.810 -2.609 19.540 1.00 92.44 127 THR A C 1
ATOM 1012 O O . THR A 1 127 ? -11.813 -3.263 20.579 1.00 92.44 127 THR A O 1
ATOM 1015 N N . MET A 1 128 ? -10.940 -2.827 18.546 1.00 92.94 128 MET A N 1
ATOM 1016 C CA . MET A 1 128 ? -9.937 -3.899 18.524 1.00 92.94 128 MET A CA 1
ATOM 1017 C C . MET A 1 128 ? -10.554 -5.285 18.791 1.00 92.94 128 MET A C 1
ATOM 1019 O O . MET A 1 128 ? -9.954 -6.145 19.438 1.00 92.94 128 MET A O 1
ATOM 1023 N N . SER A 1 129 ? -11.785 -5.478 18.311 1.00 93.25 129 SER A N 1
ATOM 1024 C CA . SER A 1 129 ? -12.587 -6.690 18.490 1.00 93.25 129 SER A CA 1
ATOM 1025 C C . SER A 1 129 ? -12.183 -7.816 17.532 1.00 93.25 129 SER A C 1
ATOM 1027 O O . SER A 1 129 ? -12.373 -8.989 17.848 1.00 93.25 129 SER A O 1
ATOM 1029 N N . LEU A 1 130 ? -11.605 -7.472 16.376 1.00 91.44 130 LEU A N 1
ATOM 1030 C CA . LEU A 1 130 ? -11.158 -8.4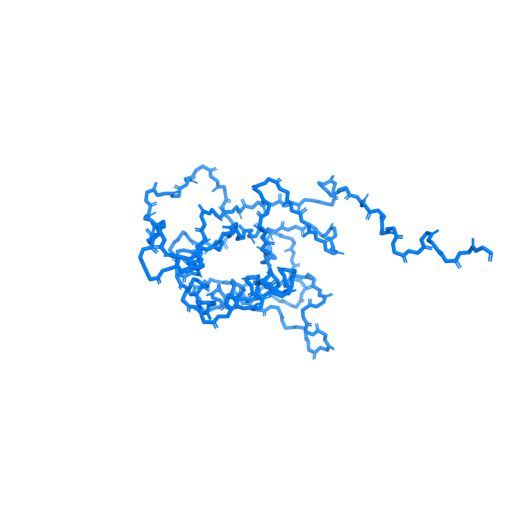12 15.347 1.00 91.44 130 LEU A CA 1
ATOM 1031 C C . LEU A 1 130 ? -9.724 -8.893 15.589 1.00 91.44 130 LEU A C 1
ATOM 1033 O O . LEU A 1 130 ? -9.456 -10.094 15.579 1.00 91.44 130 LEU A O 1
ATOM 1037 N N . GLU A 1 131 ? -8.797 -7.958 15.807 1.00 89.00 131 GLU A N 1
ATOM 1038 C CA . GLU A 1 131 ? -7.415 -8.246 16.192 1.00 89.00 131 GLU A CA 1
ATOM 1039 C C . GLU A 1 131 ? -7.010 -7.345 17.370 1.00 89.00 131 GLU A C 1
ATOM 1041 O O . GLU A 1 131 ? -7.099 -6.117 17.305 1.00 89.00 131 GLU A O 1
ATOM 1046 N N . ALA A 1 132 ? -6.521 -7.961 18.450 1.00 89.44 132 ALA A N 1
ATOM 1047 C CA . ALA A 1 132 ? -6.074 -7.234 19.633 1.00 89.44 132 ALA A CA 1
ATOM 1048 C C . ALA A 1 132 ? -4.923 -6.270 19.298 1.00 89.44 132 ALA A C 1
ATOM 1050 O O . ALA A 1 132 ? -3.970 -6.645 18.609 1.00 89.44 132 ALA A O 1
ATOM 1051 N N . ASN A 1 133 ? -4.990 -5.050 19.842 1.00 88.81 133 ASN A N 1
ATOM 1052 C CA . ASN A 1 133 ? -4.010 -3.975 19.634 1.00 88.81 133 ASN A CA 1
ATOM 1053 C C . ASN A 1 133 ? -3.843 -3.544 18.166 1.00 88.81 133 ASN A C 1
ATOM 1055 O O . ASN A 1 133 ? -2.790 -3.026 17.792 1.00 88.81 133 ASN A O 1
ATOM 1059 N N . LYS A 1 134 ? -4.855 -3.778 17.322 1.00 92.00 134 LYS A N 1
ATOM 1060 C CA . LYS A 1 134 ? -4.814 -3.451 15.894 1.00 92.00 134 LYS A CA 1
ATOM 1061 C C . LYS A 1 134 ? -6.072 -2.727 15.442 1.00 92.00 134 LYS A C 1
ATOM 1063 O O . LYS A 1 134 ? -6.971 -3.330 14.860 1.00 92.00 134 LYS A O 1
ATOM 1068 N N . PRO A 1 135 ? -6.127 -1.413 15.670 1.00 95.19 135 PRO A N 1
ATOM 1069 C CA . PRO A 1 135 ? -7.266 -0.627 15.235 1.00 95.19 135 PRO A CA 1
ATOM 1070 C C . PRO A 1 135 ? -7.248 -0.289 13.739 1.00 95.19 135 PRO A C 1
ATOM 1072 O O . PRO A 1 135 ? -8.267 0.121 13.185 1.00 95.19 135 PRO A O 1
ATOM 1075 N N . VAL A 1 136 ? -6.110 -0.484 13.070 1.00 96.62 136 VAL A N 1
ATOM 1076 C CA . VAL A 1 136 ? -5.957 -0.416 11.614 1.00 96.62 136 VAL A CA 1
ATOM 1077 C C . VAL A 1 136 ? -5.535 -1.794 11.133 1.00 96.62 136 VAL A C 1
ATOM 1079 O O . VAL A 1 136 ? -4.546 -2.338 11.622 1.00 96.62 136 VAL A O 1
ATOM 1082 N N . ILE A 1 137 ? -6.276 -2.358 10.182 1.00 95.88 137 ILE A N 1
ATOM 1083 C CA . ILE A 1 137 ? -6.028 -3.710 9.677 1.00 95.88 137 ILE A CA 1
ATOM 1084 C C . ILE A 1 137 ? -5.970 -3.673 8.153 1.00 95.88 137 ILE A C 1
ATOM 1086 O O . ILE A 1 137 ? -6.931 -3.264 7.498 1.00 95.88 137 ILE A O 1
ATOM 1090 N N . ILE A 1 138 ? -4.867 -4.152 7.575 1.00 96.12 138 ILE A N 1
ATOM 1091 C CA . ILE A 1 138 ? -4.780 -4.452 6.144 1.00 96.12 138 ILE A CA 1
ATOM 1092 C C . ILE A 1 138 ? -5.272 -5.880 5.936 1.00 96.12 138 ILE A C 1
ATOM 1094 O O . ILE A 1 138 ? -4.526 -6.853 6.029 1.00 96.12 138 ILE A O 1
ATOM 1098 N N . TRP A 1 139 ? -6.561 -6.012 5.639 1.00 93.19 139 TRP A N 1
ATOM 1099 C CA . TRP A 1 139 ? -7.199 -7.318 5.494 1.00 93.19 139 TRP A CA 1
ATOM 1100 C C . TRP A 1 139 ? -6.914 -7.972 4.136 1.00 93.19 139 TRP A C 1
ATOM 1102 O O . TRP A 1 139 ? -7.083 -9.183 3.988 1.00 93.19 139 TRP A O 1
ATOM 1112 N N . ARG A 1 140 ? -6.476 -7.194 3.135 1.00 93.56 140 ARG A N 1
ATOM 1113 C CA . ARG A 1 140 ? -6.087 -7.704 1.815 1.00 93.56 140 ARG A CA 1
ATOM 1114 C C . ARG A 1 140 ? -5.123 -6.762 1.097 1.00 93.56 140 ARG A C 1
ATOM 1116 O O . ARG A 1 140 ? -5.215 -5.544 1.206 1.00 93.56 140 ARG A O 1
ATOM 1123 N N . VAL A 1 141 ? -4.230 -7.345 0.303 1.00 95.31 141 VAL A N 1
ATOM 1124 C CA . VAL A 1 141 ? -3.358 -6.611 -0.617 1.00 95.31 141 VAL A CA 1
ATOM 1125 C C . VAL A 1 141 ? -3.619 -7.115 -2.028 1.00 95.31 141 VAL A C 1
ATOM 1127 O O . VAL A 1 141 ? -3.444 -8.303 -2.295 1.00 95.31 141 VAL A O 1
ATOM 1130 N N . ASP A 1 142 ? -4.040 -6.222 -2.921 1.00 94.88 142 ASP A N 1
ATOM 1131 C CA . ASP A 1 142 ? -4.127 -6.522 -4.350 1.00 94.88 142 ASP A CA 1
ATOM 1132 C C . ASP A 1 142 ? -2.856 -6.040 -5.042 1.00 94.88 142 ASP A C 1
ATOM 1134 O O . ASP A 1 142 ? -2.418 -4.916 -4.815 1.00 94.88 142 ASP A O 1
ATOM 1138 N N . VAL A 1 143 ? -2.276 -6.873 -5.902 1.00 95.19 143 VAL A N 1
ATOM 1139 C CA . VAL A 1 143 ? -1.170 -6.482 -6.782 1.00 95.19 143 VAL A CA 1
ATOM 1140 C C . VAL A 1 143 ? -1.601 -6.773 -8.205 1.00 95.19 143 VAL A C 1
ATOM 1142 O O . VAL A 1 143 ? -1.871 -7.923 -8.548 1.00 95.19 143 VAL A O 1
ATOM 1145 N N . ILE A 1 144 ? -1.724 -5.723 -9.007 1.00 94.19 144 ILE A N 1
ATOM 1146 C CA . ILE A 1 144 ? -2.309 -5.791 -10.345 1.00 94.19 144 ILE A CA 1
ATOM 1147 C C . ILE A 1 144 ? -1.525 -4.899 -11.300 1.00 94.19 144 ILE A C 1
ATOM 1149 O O . ILE A 1 144 ? -1.052 -3.833 -10.913 1.00 94.19 144 ILE A O 1
ATOM 1153 N N . PHE A 1 145 ? -1.375 -5.339 -12.544 1.00 94.56 145 PHE A N 1
ATOM 1154 C CA . PHE A 1 145 ? -0.904 -4.480 -13.622 1.00 94.56 145 PHE A CA 1
ATOM 1155 C C . PHE A 1 145 ? -2.127 -3.911 -14.328 1.00 94.56 145 PHE A C 1
ATOM 1157 O O . PHE A 1 145 ? -2.986 -4.685 -14.747 1.00 94.56 145 PHE A O 1
ATOM 1164 N N . LEU A 1 146 ? -2.208 -2.589 -14.429 1.00 92.88 146 LEU A N 1
ATOM 1165 C CA . LEU A 1 146 ? -3.291 -1.902 -15.120 1.00 92.88 146 LEU A CA 1
ATOM 1166 C C . LEU A 1 146 ? -2.748 -1.199 -16.357 1.00 92.88 146 LEU A C 1
ATOM 1168 O O . LEU A 1 146 ? -1.620 -0.704 -16.378 1.00 92.88 146 LEU A O 1
ATOM 1172 N N . THR A 1 147 ? -3.577 -1.170 -17.382 1.00 92.62 147 THR A N 1
ATOM 1173 C CA . THR A 1 147 ? -3.416 -0.431 -18.628 1.00 92.62 147 THR A CA 1
ATOM 1174 C C . THR A 1 147 ? -4.363 0.764 -18.633 1.00 92.62 147 THR A C 1
ATOM 1176 O O . THR A 1 147 ? -5.201 0.913 -17.743 1.00 92.62 147 THR A O 1
ATOM 1179 N N . LYS A 1 148 ? -4.220 1.661 -19.612 1.00 87.62 148 LYS A N 1
ATOM 1180 C CA . LYS A 1 148 ? -5.087 2.842 -19.699 1.00 87.62 148 LYS A CA 1
ATOM 1181 C C . LYS A 1 148 ? -6.553 2.443 -19.913 1.00 87.62 148 LYS A C 1
ATOM 1183 O O . LYS A 1 148 ? -7.460 3.093 -19.404 1.00 87.62 148 LYS A O 1
ATOM 1188 N N . GLU A 1 149 ? -6.763 1.348 -20.630 1.00 88.81 149 GLU A N 1
ATOM 1189 C CA . GLU A 1 149 ? -8.060 0.800 -21.015 1.00 88.81 149 GLU A CA 1
ATOM 1190 C C . GLU A 1 149 ? -8.837 0.210 -19.828 1.00 88.81 149 GLU A C 1
ATOM 1192 O O . GLU A 1 149 ? -10.060 0.101 -19.892 1.00 88.81 149 GLU A O 1
ATOM 1197 N N . ASP A 1 150 ? -8.152 -0.120 -18.727 1.00 87.75 150 ASP A N 1
ATOM 1198 C CA . ASP A 1 150 ? -8.782 -0.631 -17.505 1.00 87.75 150 ASP A CA 1
ATOM 1199 C C . ASP A 1 150 ? -9.500 0.469 -16.698 1.00 87.75 150 ASP A C 1
ATOM 1201 O O . ASP A 1 150 ? -10.264 0.178 -15.772 1.00 87.75 150 ASP A O 1
ATOM 1205 N N . TRP A 1 151 ? -9.272 1.745 -17.030 1.00 84.62 151 TRP A N 1
ATOM 1206 C CA . TRP A 1 151 ? -9.838 2.880 -16.309 1.00 84.62 151 TRP A CA 1
ATOM 1207 C C . TRP A 1 151 ? -11.126 3.384 -16.952 1.00 84.62 151 TRP A C 1
ATOM 1209 O O . TRP A 1 151 ? -11.169 3.792 -18.112 1.00 84.62 151 TRP A O 1
ATOM 1219 N N . LYS A 1 152 ? -12.181 3.465 -16.142 1.00 83.94 152 LYS A N 1
ATOM 1220 C CA . LYS A 1 152 ? -13.393 4.206 -16.488 1.00 83.94 152 LYS A CA 1
ATOM 1221 C C . LYS A 1 152 ? -13.306 5.617 -15.914 1.00 83.94 152 LYS A C 1
ATOM 1223 O O . LYS A 1 152 ? -13.216 5.785 -14.700 1.00 83.94 152 LYS A O 1
ATOM 1228 N N . TYR A 1 153 ? -13.380 6.627 -16.776 1.00 72.94 153 TYR A N 1
ATOM 1229 C CA . TYR A 1 153 ? -13.486 8.013 -16.333 1.00 72.94 153 TYR A CA 1
ATOM 1230 C C . TYR A 1 153 ? -14.864 8.270 -15.707 1.00 72.94 153 TYR A C 1
ATOM 1232 O O . TYR A 1 153 ? -15.895 8.066 -16.352 1.00 72.94 153 TYR A O 1
ATOM 1240 N N . GLU A 1 154 ? -14.885 8.737 -14.460 1.00 68.06 154 GLU A N 1
ATOM 1241 C CA . GLU A 1 154 ? -16.092 9.238 -13.801 1.00 68.06 154 GLU A CA 1
ATOM 1242 C C . GLU A 1 154 ? -15.956 10.756 -13.622 1.00 68.06 154 GLU A C 1
ATOM 1244 O O . GLU A 1 154 ? -15.082 11.234 -12.898 1.00 68.06 154 GLU A O 1
ATOM 1249 N N . VAL A 1 155 ? -16.794 11.522 -14.331 1.00 58.50 155 VAL A N 1
ATOM 1250 C CA . VAL A 1 155 ? -16.809 12.993 -14.280 1.00 58.50 155 VAL A CA 1
ATOM 1251 C C . VAL A 1 155 ? -17.147 13.443 -12.856 1.00 58.50 155 VAL A C 1
ATOM 1253 O O . VAL A 1 155 ? -18.103 12.950 -12.252 1.00 58.50 155 VAL A O 1
ATOM 1256 N N . SER A 1 156 ? -16.409 14.415 -12.318 1.00 55.22 156 SER A N 1
ATOM 1257 C CA . SER A 1 156 ? -16.744 15.019 -11.031 1.00 55.22 156 SER A CA 1
ATOM 1258 C C . SER A 1 156 ? -18.025 15.858 -11.149 1.00 55.22 156 SER A C 1
ATOM 1260 O O . SER A 1 156 ? -18.119 16.801 -11.929 1.00 55.22 156 SER A O 1
ATOM 1262 N N . THR A 1 157 ? -19.031 15.565 -10.322 1.00 52.53 157 THR A N 1
ATOM 1263 C CA . THR A 1 157 ? -20.260 16.380 -10.217 1.00 52.53 157 THR A CA 1
ATOM 1264 C C . THR A 1 157 ? -20.035 17.728 -9.522 1.00 52.53 157 THR A C 1
ATOM 1266 O O . THR A 1 157 ? -20.956 18.540 -9.438 1.00 52.53 157 THR A O 1
ATOM 1269 N N . ALA A 1 158 ? -18.808 17.999 -9.062 1.00 53.78 158 ALA A N 1
ATOM 1270 C CA . ALA A 1 158 ? -18.421 19.182 -8.293 1.00 53.78 158 ALA A CA 1
ATOM 1271 C C . ALA A 1 158 ? -18.581 20.525 -9.041 1.00 53.78 158 ALA A C 1
ATOM 1273 O O . ALA A 1 158 ? -18.487 21.569 -8.406 1.00 53.78 158 ALA A O 1
ATOM 1274 N N . GLY A 1 159 ? -18.862 20.518 -10.351 1.00 43.91 159 GLY A N 1
ATOM 1275 C CA . GLY A 1 159 ? -19.157 21.723 -11.143 1.00 43.91 159 GLY A CA 1
ATOM 1276 C C . GLY A 1 159 ? -20.601 21.850 -11.650 1.00 43.91 159 GLY A C 1
ATOM 1277 O O . GLY A 1 159 ? -20.945 22.865 -12.243 1.00 43.91 159 GLY A O 1
ATOM 1278 N N . VAL A 1 160 ? -21.470 20.852 -11.442 1.00 49.78 160 VAL A N 1
ATOM 1279 C CA . VAL A 1 160 ? -22.787 20.806 -12.122 1.00 49.78 160 VAL A CA 1
ATOM 1280 C C . VAL A 1 160 ? -23.855 21.664 -11.419 1.00 49.78 160 VAL A C 1
ATOM 1282 O O . VAL A 1 160 ? -24.866 22.007 -12.018 1.00 49.78 160 VAL A O 1
ATOM 1285 N N . LYS A 1 161 ? -23.626 22.085 -10.167 1.00 45.78 161 LYS A N 1
ATOM 1286 C CA . LYS A 1 161 ? -24.547 22.949 -9.394 1.00 45.78 161 LYS A CA 1
ATOM 1287 C C . LYS A 1 161 ? -24.184 24.447 -9.408 1.00 45.78 161 LYS A C 1
ATOM 1289 O O . LYS A 1 161 ? -24.608 25.171 -8.515 1.00 45.78 161 LYS A O 1
ATOM 1294 N N . GLY A 1 162 ? -23.382 24.904 -10.372 1.00 46.78 162 GLY A N 1
ATOM 1295 C CA . GLY A 1 162 ? -22.829 26.267 -10.385 1.00 46.78 162 GLY A CA 1
ATOM 1296 C C . GLY A 1 162 ? -23.475 27.285 -11.328 1.00 46.78 162 GLY A C 1
ATOM 1297 O O . GLY A 1 162 ? -23.142 28.455 -11.210 1.00 46.78 162 GLY A O 1
ATOM 1298 N N . ASN A 1 163 ? -24.376 26.888 -12.232 1.00 41.66 163 ASN A N 1
ATOM 1299 C CA . ASN A 1 163 ? -24.994 27.815 -13.187 1.00 41.66 163 ASN A CA 1
ATOM 1300 C C . ASN A 1 163 ? -26.522 27.763 -13.059 1.00 41.66 163 ASN A C 1
ATOM 1302 O O . ASN A 1 163 ? -27.167 26.905 -13.665 1.00 41.66 163 ASN A O 1
ATOM 1306 N N . VAL A 1 164 ? -27.066 28.673 -12.248 1.00 39.16 164 VAL A N 1
ATOM 1307 C CA . VAL A 1 164 ? -28.445 29.175 -12.360 1.00 39.16 164 VAL A CA 1
ATOM 1308 C C . VAL A 1 164 ? -28.351 30.606 -12.857 1.00 39.16 164 VAL A C 1
ATOM 1310 O O . VAL A 1 164 ? -27.516 31.343 -12.286 1.00 39.16 164 VAL A O 1
#

pLDDT: mean 86.53, std 14.54, range [39.16, 97.38]